Protein AF-A0A2A4W0R5-F1 (afdb_monomer)

Solvent-accessible surface area (backbone atoms only — not comparable to full-atom values): 8026 Å² total; per-residue (Å²): 111,71,68,60,53,51,53,51,52,51,50,53,52,52,51,52,53,51,53,51,52,50,56,50,48,55,52,52,52,50,51,52,50,52,55,52,52,51,58,52,50,55,52,52,50,56,50,51,51,50,52,47,52,52,63,68,29,66,70,49,46,50,51,48,36,65,71,71,42,86,59,73,80,82,50,71,63,77,82,40,85,49,83,83,72,56,80,75,80,64,94,80,73,71,75,69,81,78,69,65,88,60,88,70,83,76,81,86,75,81,72,82,80,78,81,79,78,83,78,88,81,88,79,88,134

Sequence (125 aa):
MVTGLAVITAMASGAAVLQLKLAVQDKTDNVRKIVQDIQVDERAIRLLEAELAYQTSPNRLQEQSNRFLALMAPKASQVLADPSSIPERPAGARVDSSIDLTVALEPEVKKPTKKRLYKRKGAQL

Structure (mmCIF, N/CA/C/O backbone):
data_AF-A0A2A4W0R5-F1
#
_entry.id   AF-A0A2A4W0R5-F1
#
loop_
_atom_site.group_PDB
_atom_site.id
_atom_site.type_symbol
_atom_site.label_atom_id
_atom_site.label_alt_id
_atom_site.label_comp_id
_atom_site.label_asym_id
_atom_site.label_entity_id
_atom_site.label_seq_id
_atom_site.pdbx_PDB_ins_code
_atom_site.Cartn_x
_atom_site.Cartn_y
_atom_site.Cartn_z
_atom_site.occupancy
_atom_site.B_iso_or_equiv
_atom_site.auth_seq_id
_atom_site.au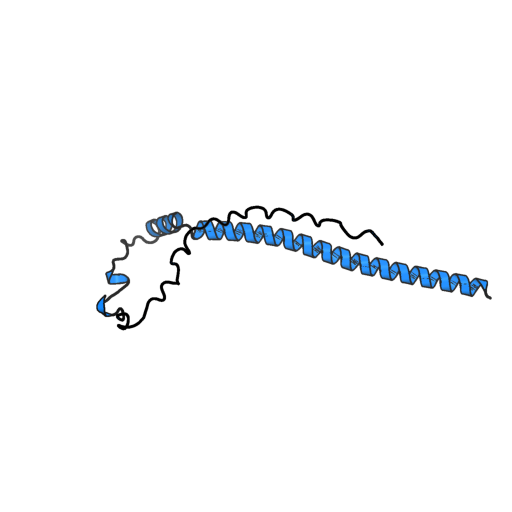th_comp_id
_atom_site.auth_asym_id
_atom_site.auth_atom_id
_atom_site.pdbx_PDB_model_num
ATOM 1 N N . MET A 1 1 ? 35.353 -1.275 -47.368 1.00 65.00 1 MET A N 1
ATOM 2 C CA . MET A 1 1 ? 34.022 -0.691 -47.071 1.00 65.00 1 MET A CA 1
ATOM 3 C C . MET A 1 1 ? 33.087 -1.665 -46.357 1.00 65.00 1 MET A C 1
ATOM 5 O O . MET A 1 1 ? 32.533 -1.285 -45.337 1.00 65.00 1 MET A O 1
ATOM 9 N N . VAL A 1 2 ? 32.952 -2.915 -46.815 1.00 83.44 2 VAL A N 1
ATOM 10 C CA . VAL A 1 2 ? 32.037 -3.917 -46.217 1.00 83.44 2 VAL A CA 1
ATOM 11 C C . VAL A 1 2 ? 32.321 -4.213 -44.733 1.00 83.44 2 VAL A C 1
ATOM 13 O O . VAL A 1 2 ? 31.395 -4.319 -43.936 1.00 83.44 2 VAL A O 1
ATOM 16 N N . THR A 1 3 ? 33.592 -4.272 -44.329 1.00 89.06 3 THR A N 1
ATOM 17 C CA . THR A 1 3 ? 33.989 -4.522 -42.931 1.00 89.06 3 THR A CA 1
ATOM 18 C C . THR A 1 3 ? 33.575 -3.402 -41.974 1.00 89.06 3 THR A C 1
ATOM 20 O O . THR A 1 3 ? 33.142 -3.681 -40.861 1.00 89.06 3 THR A O 1
ATOM 23 N N . GLY A 1 4 ? 33.642 -2.140 -42.410 1.00 88.31 4 GLY A N 1
ATOM 24 C CA . GLY A 1 4 ? 33.193 -0.996 -41.609 1.00 88.31 4 GLY A CA 1
ATOM 25 C C . GLY A 1 4 ? 31.682 -1.010 -41.373 1.00 88.31 4 GLY A C 1
ATOM 26 O O . GLY A 1 4 ? 31.235 -0.792 -40.251 1.00 88.31 4 GLY A O 1
ATOM 27 N N . LEU A 1 5 ? 30.902 -1.356 -42.403 1.00 86.69 5 LEU A N 1
ATOM 28 C CA . LEU A 1 5 ? 29.451 -1.528 -42.281 1.00 86.69 5 LEU A CA 1
ATOM 29 C C . LEU A 1 5 ? 29.089 -2.630 -41.278 1.00 86.69 5 LEU A C 1
ATOM 31 O O . LEU A 1 5 ? 28.234 -2.411 -40.426 1.00 86.69 5 LEU A O 1
ATOM 35 N N . ALA A 1 6 ? 29.783 -3.771 -41.316 1.00 89.00 6 ALA A N 1
ATOM 36 C CA . ALA A 1 6 ? 29.536 -4.872 -40.385 1.00 89.00 6 ALA A CA 1
ATOM 37 C C . ALA A 1 6 ? 29.771 -4.474 -38.914 1.00 89.00 6 ALA A C 1
ATOM 39 O O . ALA A 1 6 ? 28.962 -4.810 -38.048 1.00 89.00 6 ALA A O 1
ATOM 40 N N . VAL A 1 7 ? 30.837 -3.717 -38.629 1.00 91.69 7 VAL A N 1
ATOM 41 C CA . VAL A 1 7 ? 31.134 -3.227 -37.269 1.00 91.69 7 VAL A CA 1
ATOM 42 C C . VAL A 1 7 ? 30.057 -2.254 -36.782 1.00 91.69 7 VAL A C 1
ATOM 44 O O . VAL A 1 7 ? 29.605 -2.362 -35.643 1.00 91.69 7 VAL A O 1
ATOM 47 N N . ILE A 1 8 ? 29.596 -1.346 -37.647 1.00 92.50 8 ILE A N 1
ATOM 48 C CA . ILE A 1 8 ? 28.539 -0.382 -37.309 1.00 92.50 8 ILE A CA 1
ATOM 49 C C . ILE A 1 8 ? 27.224 -1.105 -37.000 1.00 92.50 8 ILE A C 1
ATOM 51 O O . ILE A 1 8 ? 26.582 -0.811 -35.992 1.00 92.50 8 ILE A O 1
ATOM 55 N N . THR A 1 9 ? 26.832 -2.087 -37.818 1.00 90.12 9 THR A N 1
ATOM 56 C CA . THR A 1 9 ? 25.619 -2.880 -37.573 1.00 90.12 9 THR A CA 1
ATOM 57 C C . THR A 1 9 ? 25.716 -3.672 -36.269 1.00 90.12 9 THR A C 1
ATOM 59 O O . THR A 1 9 ? 24.757 -3.700 -35.496 1.00 90.12 9 THR A O 1
ATOM 62 N N . ALA A 1 10 ? 26.880 -4.260 -35.973 1.00 91.56 10 ALA A N 1
ATOM 63 C CA . ALA A 1 10 ? 27.103 -4.963 -34.714 1.00 91.56 10 ALA A CA 1
ATOM 64 C C . ALA A 1 10 ? 26.963 -4.017 -33.507 1.00 91.56 10 ALA A C 1
ATOM 66 O O . ALA A 1 10 ? 26.234 -4.335 -32.565 1.00 91.56 10 ALA A O 1
ATOM 67 N N . MET A 1 11 ? 27.564 -2.823 -33.560 1.00 91.81 11 MET A N 1
ATOM 68 C CA . MET A 1 11 ? 27.429 -1.811 -32.504 1.00 91.81 11 MET A CA 1
ATOM 69 C C . MET A 1 11 ? 25.981 -1.344 -32.317 1.00 91.81 11 MET A C 1
ATOM 71 O O . MET A 1 11 ? 25.511 -1.263 -31.182 1.00 91.81 11 MET A O 1
ATOM 75 N N . ALA A 1 12 ? 25.252 -1.094 -33.407 1.00 91.19 12 ALA A N 1
ATOM 76 C CA . ALA A 1 12 ? 23.848 -0.691 -33.346 1.00 91.19 12 ALA A CA 1
ATOM 77 C C . ALA A 1 12 ? 22.968 -1.776 -32.703 1.00 91.19 12 ALA A C 1
ATOM 79 O O . ALA A 1 12 ? 22.128 -1.475 -31.854 1.00 91.19 12 ALA A O 1
ATOM 80 N N . SER A 1 13 ? 23.199 -3.046 -33.050 1.00 91.06 13 SER A N 1
ATOM 81 C CA . SER A 1 13 ? 22.474 -4.169 -32.448 1.00 91.06 13 SER A CA 1
ATOM 82 C C . SER A 1 13 ? 22.773 -4.316 -30.950 1.00 91.06 13 SER A C 1
ATOM 84 O O . SER A 1 13 ? 21.849 -4.466 -30.150 1.00 91.06 13 SER A O 1
ATOM 86 N N . GLY A 1 14 ? 24.040 -4.173 -30.544 1.00 90.81 14 GLY A N 1
ATOM 87 C CA . GLY A 1 14 ? 24.441 -4.176 -29.137 1.00 90.81 14 GLY A CA 1
ATOM 88 C C . GLY A 1 14 ? 23.792 -3.044 -28.340 1.00 90.81 14 GLY A C 1
ATOM 89 O O . GLY A 1 14 ? 23.260 -3.280 -27.255 1.00 90.81 14 GLY A O 1
ATOM 90 N N . ALA A 1 15 ? 23.760 -1.832 -28.900 1.00 91.56 15 ALA A N 1
ATOM 91 C CA . ALA A 1 15 ? 23.098 -0.688 -28.279 1.00 91.56 15 ALA A CA 1
ATOM 92 C C . ALA A 1 15 ? 21.588 -0.924 -28.090 1.00 91.56 15 ALA A C 1
ATOM 94 O O . ALA A 1 15 ? 21.059 -0.659 -27.010 1.00 91.56 15 ALA A O 1
ATOM 95 N N . ALA A 1 16 ? 20.905 -1.482 -29.094 1.00 90.25 16 ALA A N 1
ATOM 96 C CA . ALA A 1 16 ? 19.476 -1.788 -29.013 1.00 90.25 16 ALA A CA 1
ATOM 97 C C . ALA A 1 16 ? 19.159 -2.823 -27.917 1.00 90.25 16 ALA A C 1
ATOM 99 O O . ALA A 1 16 ? 18.222 -2.645 -27.136 1.00 90.25 16 ALA A O 1
ATOM 100 N N . VAL A 1 17 ? 19.969 -3.881 -27.808 1.00 92.75 17 VAL A N 1
ATOM 101 C CA . VAL A 1 17 ? 19.803 -4.908 -26.766 1.00 92.75 17 VAL A CA 1
ATOM 102 C C . VAL A 1 17 ? 20.031 -4.326 -25.372 1.00 92.75 17 VAL A C 1
ATOM 104 O O . VAL A 1 17 ? 19.286 -4.642 -24.443 1.00 92.75 17 VAL A O 1
ATOM 107 N N . LEU A 1 18 ? 21.027 -3.451 -25.212 1.00 92.25 18 LEU A N 1
ATOM 108 C CA . LEU A 1 18 ? 21.293 -2.790 -23.934 1.00 92.25 18 LEU A CA 1
ATOM 109 C C . LEU A 1 18 ? 20.141 -1.874 -23.510 1.00 92.25 18 LEU A C 1
ATOM 111 O O . LEU A 1 18 ? 19.729 -1.932 -22.354 1.00 92.25 18 LEU A O 1
ATOM 115 N N . GLN A 1 19 ? 19.575 -1.092 -24.432 1.00 92.25 19 GLN A N 1
ATOM 116 C CA . GLN A 1 19 ? 18.407 -0.255 -24.137 1.00 92.25 19 GLN A CA 1
ATOM 117 C C . GLN A 1 19 ? 17.207 -1.092 -23.690 1.00 92.25 19 GLN A C 1
ATOM 119 O O . GLN A 1 19 ? 16.559 -0.761 -22.698 1.00 92.25 19 GLN A O 1
ATOM 124 N N . LEU A 1 20 ? 16.944 -2.210 -24.373 1.00 92.25 20 LEU A N 1
ATOM 125 C CA . LEU A 1 20 ? 15.862 -3.110 -23.987 1.00 92.25 20 LEU A CA 1
ATOM 126 C C . LEU A 1 20 ? 16.104 -3.722 -22.603 1.00 92.25 20 LEU A C 1
ATOM 128 O O . LEU A 1 20 ? 15.185 -3.772 -21.788 1.00 92.25 20 LEU A O 1
ATOM 132 N N . LYS A 1 21 ? 17.337 -4.154 -22.315 1.00 94.25 21 LYS A N 1
ATOM 133 C CA . LYS A 1 21 ? 17.703 -4.701 -21.004 1.00 94.25 21 LYS A CA 1
ATOM 134 C C . LYS A 1 21 ? 17.443 -3.690 -19.889 1.00 94.25 21 LYS A C 1
ATOM 136 O O . LYS A 1 21 ? 16.842 -4.060 -18.885 1.00 94.25 21 LYS A O 1
ATOM 141 N N . LEU A 1 22 ? 17.863 -2.440 -20.077 1.00 93.69 22 LEU A N 1
ATOM 142 C CA . LEU A 1 22 ? 17.644 -1.372 -19.101 1.00 93.69 22 LEU A CA 1
ATOM 143 C C . LEU A 1 22 ? 16.148 -1.108 -18.895 1.00 93.69 22 LEU A C 1
ATOM 145 O O . LEU A 1 22 ? 15.676 -1.131 -17.765 1.00 93.69 22 LEU A O 1
ATOM 149 N N . ALA A 1 23 ? 15.374 -0.994 -19.977 1.00 92.12 23 ALA A N 1
ATOM 150 C CA . ALA A 1 23 ? 13.930 -0.776 -19.887 1.00 92.12 23 ALA A CA 1
ATOM 151 C C . ALA A 1 23 ? 13.189 -1.922 -19.170 1.00 92.12 23 ALA A C 1
ATOM 153 O O . ALA A 1 23 ? 12.233 -1.691 -18.426 1.00 92.12 23 ALA A O 1
ATOM 154 N N . VAL A 1 24 ? 13.613 -3.171 -19.387 1.00 94.56 24 VAL A N 1
ATOM 155 C CA . VAL A 1 24 ? 13.063 -4.335 -18.676 1.00 94.56 24 VAL A CA 1
ATOM 156 C C . VAL A 1 24 ? 13.464 -4.312 -17.203 1.00 94.56 24 VAL A C 1
ATOM 158 O O . VAL A 1 24 ? 12.631 -4.607 -16.343 1.00 94.56 24 VAL A O 1
ATOM 161 N N . GLN A 1 25 ? 14.709 -3.948 -16.900 1.00 92.12 25 GLN A N 1
ATOM 162 C CA . GLN A 1 25 ? 15.205 -3.860 -15.532 1.00 92.12 25 GLN A CA 1
ATOM 163 C C . GLN A 1 25 ? 14.438 -2.803 -14.730 1.00 92.12 25 GLN A C 1
ATOM 165 O O . GLN A 1 25 ? 13.911 -3.134 -13.672 1.00 92.12 25 GLN A O 1
ATOM 170 N N . ASP A 1 26 ? 14.238 -1.605 -15.283 1.00 92.94 26 ASP A N 1
ATOM 171 C CA . ASP A 1 26 ? 13.472 -0.535 -14.633 1.00 92.94 26 ASP A CA 1
ATOM 172 C C . ASP A 1 26 ? 12.034 -0.968 -14.319 1.00 92.94 26 ASP A C 1
ATOM 174 O O . ASP A 1 26 ? 11.517 -0.745 -13.222 1.00 92.94 26 ASP A O 1
ATOM 178 N N . LYS A 1 27 ? 11.373 -1.646 -15.266 1.00 92.88 27 LYS A N 1
ATOM 179 C CA . LYS A 1 27 ? 10.027 -2.192 -15.037 1.00 92.88 27 LYS A CA 1
ATOM 180 C C . LYS A 1 27 ? 10.022 -3.263 -13.952 1.00 92.88 27 LYS A C 1
ATOM 182 O O . LYS A 1 27 ? 9.106 -3.289 -13.135 1.00 92.88 27 LYS A O 1
ATOM 187 N N . THR A 1 28 ? 11.028 -4.128 -13.935 1.00 93.56 28 THR A N 1
ATOM 188 C CA . THR A 1 28 ? 11.150 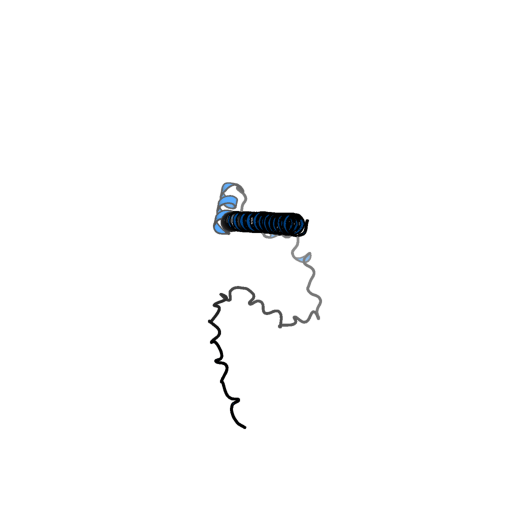-5.194 -12.933 1.00 93.56 28 THR A CA 1
ATOM 189 C C . THR A 1 28 ? 11.373 -4.611 -11.540 1.00 93.56 28 THR A C 1
ATOM 191 O O . THR A 1 28 ? 10.736 -5.048 -10.581 1.00 93.56 28 THR A O 1
ATOM 194 N N . ASP A 1 29 ? 12.208 -3.580 -11.429 1.00 94.50 29 ASP A N 1
ATOM 195 C CA . ASP A 1 29 ? 12.466 -2.884 -10.171 1.00 94.50 29 ASP A CA 1
ATOM 196 C C . ASP A 1 29 ? 11.218 -2.149 -9.669 1.00 94.50 29 ASP A C 1
ATOM 198 O O . ASP A 1 29 ? 10.914 -2.197 -8.478 1.00 94.50 29 ASP A O 1
ATOM 202 N N . ASN A 1 30 ? 10.433 -1.549 -10.567 1.00 94.06 30 ASN A N 1
ATOM 203 C CA . ASN A 1 30 ? 9.151 -0.940 -10.209 1.00 94.06 30 ASN A CA 1
ATOM 204 C C . ASN A 1 30 ? 8.142 -1.972 -9.696 1.00 94.06 30 ASN A C 1
ATOM 206 O O . ASN A 1 30 ? 7.514 -1.750 -8.663 1.00 94.06 30 ASN A O 1
ATOM 210 N N . VAL A 1 31 ? 8.021 -3.123 -10.363 1.00 95.19 31 VAL A N 1
ATOM 211 C CA . VAL A 1 31 ? 7.170 -4.223 -9.878 1.00 95.19 31 VAL A CA 1
ATOM 212 C C . VAL A 1 31 ? 7.628 -4.679 -8.494 1.00 95.19 31 VAL A C 1
ATOM 214 O O . VAL A 1 31 ? 6.803 -4.882 -7.607 1.00 95.19 31 VAL A O 1
ATOM 217 N N . ARG A 1 32 ? 8.941 -4.795 -8.276 1.00 95.25 32 ARG A N 1
ATOM 218 C CA . ARG A 1 32 ? 9.495 -5.194 -6.981 1.00 95.25 32 ARG A CA 1
ATOM 219 C C . ARG A 1 32 ? 9.163 -4.199 -5.872 1.00 95.25 32 ARG A C 1
ATOM 221 O O . ARG A 1 32 ? 8.806 -4.639 -4.784 1.00 95.25 32 ARG A O 1
ATOM 228 N N . LYS A 1 33 ? 9.260 -2.896 -6.150 1.00 96.00 33 LYS A N 1
ATOM 229 C CA . LYS A 1 33 ? 8.875 -1.833 -5.209 1.00 96.00 33 LYS A CA 1
ATOM 230 C C . LYS A 1 33 ? 7.396 -1.929 -4.849 1.00 96.00 33 LYS A C 1
ATOM 232 O O . LYS A 1 33 ? 7.078 -2.045 -3.677 1.00 96.00 33 LYS A O 1
ATOM 237 N N . ILE A 1 34 ? 6.520 -2.035 -5.848 1.00 96.06 34 ILE A N 1
ATOM 238 C CA . ILE A 1 34 ? 5.072 -2.167 -5.623 1.00 96.06 34 ILE A CA 1
ATOM 239 C C . ILE A 1 34 ? 4.753 -3.394 -4.759 1.00 96.06 34 ILE A C 1
ATOM 241 O O . ILE A 1 34 ? 3.949 -3.314 -3.839 1.00 96.06 34 ILE A O 1
ATOM 245 N N . VAL A 1 35 ? 5.398 -4.536 -5.011 1.00 95.69 35 VAL A N 1
ATOM 246 C CA . VAL A 1 35 ? 5.201 -5.743 -4.189 1.00 95.69 35 VAL A CA 1
ATOM 247 C C . VAL A 1 35 ? 5.655 -5.527 -2.743 1.00 95.69 35 VAL A C 1
ATOM 249 O O . VAL A 1 35 ? 5.018 -6.040 -1.825 1.00 95.69 35 VAL A O 1
ATOM 252 N N . GLN A 1 36 ? 6.746 -4.792 -2.525 1.00 96.12 36 GLN A N 1
ATOM 253 C CA . GLN A 1 36 ? 7.189 -4.440 -1.176 1.00 96.12 36 GLN A CA 1
ATOM 254 C C . GLN A 1 36 ? 6.185 -3.516 -0.483 1.00 96.12 36 GLN A C 1
ATOM 256 O O . GLN A 1 36 ? 5.841 -3.781 0.668 1.00 96.12 36 GLN A O 1
ATOM 261 N N . ASP A 1 37 ? 5.673 -2.512 -1.190 1.00 96.19 37 ASP A N 1
ATOM 262 C CA . ASP A 1 37 ? 4.678 -1.574 -0.664 1.00 96.19 37 ASP A CA 1
ATOM 263 C C . ASP A 1 37 ? 3.390 -2.311 -0.262 1.00 96.19 37 ASP A 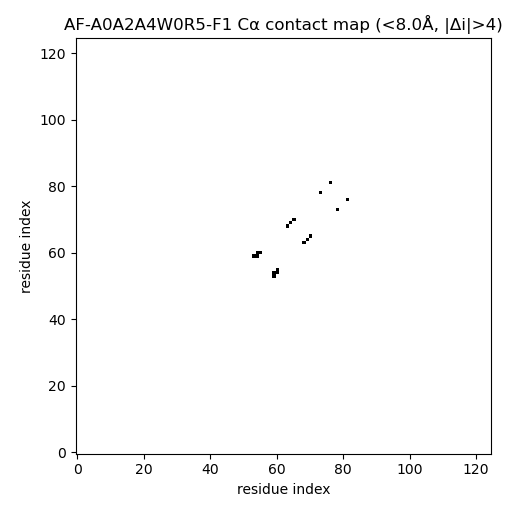C 1
ATOM 265 O O . ASP A 1 37 ? 2.930 -2.174 0.868 1.00 96.19 37 ASP A O 1
ATOM 269 N N . ILE A 1 38 ? 2.895 -3.224 -1.109 1.00 95.69 38 ILE A N 1
ATOM 270 C CA . ILE A 1 38 ? 1.729 -4.071 -0.799 1.00 95.69 38 ILE A CA 1
ATOM 271 C C . ILE A 1 38 ? 1.940 -4.864 0.499 1.00 95.69 38 ILE A C 1
ATOM 273 O O . ILE A 1 38 ? 1.045 -4.946 1.337 1.00 95.69 38 ILE A O 1
ATOM 277 N N . GLN A 1 39 ? 3.126 -5.442 0.707 1.00 96.56 39 GLN A N 1
ATOM 278 C CA . GLN A 1 39 ? 3.404 -6.202 1.931 1.00 96.56 39 GLN A CA 1
ATOM 279 C C . GLN A 1 39 ? 3.433 -5.327 3.186 1.00 96.56 39 GLN A C 1
ATOM 281 O O . GLN A 1 39 ? 3.132 -5.819 4.279 1.00 96.56 39 GLN A O 1
ATOM 286 N N . VAL A 1 40 ? 3.847 -4.066 3.058 1.00 96.81 40 VAL A N 1
ATOM 287 C CA . VAL A 1 40 ? 3.811 -3.094 4.155 1.00 96.81 40 VAL A CA 1
ATOM 288 C C . VAL A 1 40 ? 2.362 -2.721 4.457 1.00 96.81 40 VAL A C 1
ATOM 290 O O . VAL A 1 40 ? 1.946 -2.819 5.614 1.00 96.81 40 VAL A O 1
ATOM 293 N N . ASP A 1 41 ? 1.579 -2.413 3.428 1.00 96.31 41 ASP A N 1
ATOM 294 C CA . ASP A 1 41 ? 0.172 -2.036 3.557 1.00 96.31 41 ASP A CA 1
ATOM 295 C C . ASP A 1 41 ? -0.666 -3.159 4.176 1.00 96.31 41 ASP A C 1
ATOM 297 O O . ASP A 1 41 ? -1.438 -2.922 5.102 1.00 96.31 41 ASP A O 1
ATOM 301 N N . GLU A 1 42 ? -0.455 -4.416 3.776 1.00 96.69 42 GLU A N 1
ATOM 302 C CA . GLU A 1 42 ? -1.135 -5.564 4.389 1.00 96.69 42 GLU A CA 1
ATOM 303 C C . GLU A 1 42 ? -0.855 -5.695 5.893 1.00 96.69 42 GLU A C 1
ATOM 305 O O . GLU A 1 42 ? -1.705 -6.152 6.660 1.00 96.69 42 GLU A O 1
ATOM 310 N N . ARG A 1 43 ? 0.352 -5.336 6.350 1.00 94.81 43 ARG A N 1
ATOM 311 C CA . ARG A 1 43 ? 0.667 -5.338 7.788 1.00 94.81 43 ARG A CA 1
ATOM 312 C C . ARG A 1 43 ? -0.053 -4.203 8.499 1.00 94.81 43 ARG A C 1
ATOM 314 O O . ARG A 1 43 ? -0.569 -4.437 9.588 1.00 94.81 43 ARG A O 1
ATOM 321 N N . ALA A 1 44 ? -0.102 -3.022 7.885 1.00 95.12 44 ALA A N 1
ATOM 322 C CA . ALA A 1 44 ? -0.823 -1.879 8.428 1.00 95.12 44 ALA A CA 1
ATOM 323 C C . ALA A 1 44 ? -2.325 -2.175 8.542 1.00 95.12 44 ALA A C 1
ATOM 325 O O . ALA A 1 44 ? -2.902 -1.950 9.601 1.00 95.12 44 ALA A O 1
ATOM 326 N N . ILE A 1 45 ? -2.931 -2.768 7.509 1.00 95.44 45 ILE A N 1
ATOM 327 C CA . ILE A 1 45 ? -4.342 -3.175 7.515 1.00 95.44 45 ILE A CA 1
ATOM 328 C C . ILE A 1 45 ? -4.611 -4.164 8.647 1.00 95.44 45 ILE A C 1
ATOM 330 O O . ILE A 1 45 ? -5.500 -3.920 9.452 1.00 95.44 45 ILE A O 1
ATOM 334 N N . ARG A 1 46 ? -3.810 -5.231 8.784 1.00 95.81 46 ARG A N 1
ATOM 335 C CA . ARG A 1 46 ? -3.995 -6.209 9.873 1.00 95.81 46 ARG A CA 1
ATOM 336 C C . ARG A 1 46 ? -3.911 -5.576 11.261 1.00 95.81 46 ARG A C 1
ATOM 338 O O . ARG A 1 46 ? -4.646 -5.974 12.161 1.00 95.81 46 ARG A O 1
ATOM 345 N N . LEU A 1 47 ? -3.005 -4.617 11.448 1.00 96.88 47 LEU A N 1
ATOM 346 C CA . LEU A 1 47 ? -2.890 -3.893 12.710 1.00 96.88 47 LEU A CA 1
ATOM 347 C C . LEU A 1 47 ? -4.128 -3.025 12.959 1.00 96.88 47 LEU A C 1
ATOM 349 O O . LEU A 1 47 ? -4.718 -3.111 14.030 1.00 96.88 47 LEU A O 1
ATOM 353 N N . LEU A 1 48 ? -4.553 -2.248 11.962 1.00 96.56 48 LEU A N 1
ATOM 354 C CA . LEU A 1 48 ? -5.740 -1.397 12.051 1.00 96.56 48 LEU A CA 1
ATOM 355 C C . LEU A 1 48 ? -7.013 -2.212 12.291 1.00 96.56 48 LEU A C 1
ATOM 357 O O . LEU A 1 48 ? -7.846 -1.820 13.101 1.00 96.56 48 LEU A O 1
ATOM 361 N N . GLU A 1 49 ? -7.158 -3.363 11.639 1.00 95.31 49 GLU A N 1
ATOM 362 C CA . GLU A 1 49 ? -8.254 -4.301 11.882 1.00 95.31 49 GLU A CA 1
ATOM 363 C C . GLU A 1 49 ? -8.233 -4.818 13.321 1.00 95.31 49 GLU A C 1
ATOM 365 O O . GLU A 1 49 ? -9.279 -4.873 13.965 1.00 95.31 49 GLU A O 1
ATOM 370 N N . ALA A 1 50 ? -7.056 -5.154 13.855 1.00 95.25 50 ALA A N 1
ATOM 371 C CA . ALA A 1 50 ? -6.916 -5.581 15.244 1.00 95.25 50 ALA A CA 1
ATOM 372 C C . ALA A 1 50 ? -7.256 -4.450 16.230 1.00 95.25 50 ALA A C 1
ATOM 374 O O . ALA A 1 50 ? -7.940 -4.685 17.227 1.00 95.25 50 ALA A O 1
ATOM 375 N N . GLU A 1 51 ? -6.829 -3.220 15.948 1.00 93.50 51 GLU A N 1
ATOM 376 C CA . GLU A 1 51 ? -7.160 -2.044 16.754 1.00 93.50 51 GLU A CA 1
ATOM 377 C C . GLU A 1 51 ? -8.656 -1.727 16.706 1.00 93.50 51 GLU A C 1
ATOM 379 O O . GLU A 1 51 ? -9.265 -1.457 17.744 1.00 93.50 51 GLU A O 1
ATOM 384 N N . LEU A 1 52 ? -9.270 -1.814 15.525 1.00 91.69 52 LEU A N 1
ATOM 385 C CA . LEU A 1 52 ? -10.705 -1.631 15.351 1.00 91.69 52 LEU A CA 1
ATOM 386 C C . LEU A 1 52 ? -11.478 -2.721 16.095 1.00 91.69 52 LEU A C 1
ATOM 388 O O . LEU A 1 52 ? -12.407 -2.413 16.840 1.00 91.69 52 LEU A O 1
ATOM 392 N N . ALA A 1 53 ? -11.083 -3.985 15.947 1.00 92.81 53 ALA A N 1
ATOM 393 C CA . ALA A 1 53 ? -11.694 -5.106 16.653 1.00 92.81 53 ALA A CA 1
ATOM 394 C C . ALA A 1 53 ? -11.581 -4.937 18.176 1.00 92.81 53 ALA A C 1
ATOM 396 O O . ALA A 1 53 ? -12.533 -5.203 18.909 1.00 92.81 53 ALA A O 1
ATOM 397 N N . TYR A 1 54 ? -10.445 -4.437 18.664 1.00 90.06 54 TYR A N 1
ATOM 398 C CA . TYR A 1 54 ? -10.259 -4.144 20.079 1.00 90.06 54 TYR A CA 1
ATOM 399 C C . TYR A 1 54 ? -11.175 -3.009 20.562 1.00 90.06 54 TYR A C 1
ATOM 401 O O . TYR A 1 54 ? -11.873 -3.170 21.568 1.00 90.06 54 TYR A O 1
ATOM 409 N N . GLN A 1 55 ? -11.223 -1.886 19.838 1.00 87.56 55 GLN A N 1
ATOM 410 C CA . GLN A 1 55 ? -12.058 -0.730 20.192 1.00 87.56 55 GLN A CA 1
ATOM 411 C C . GLN A 1 55 ? -13.559 -1.027 20.114 1.00 87.56 55 GLN A C 1
ATOM 413 O O . GLN A 1 55 ? -14.328 -0.517 20.923 1.00 87.56 55 GLN A O 1
ATOM 418 N N . THR A 1 56 ? -13.974 -1.867 19.169 1.00 89.06 56 THR A N 1
ATOM 419 C CA . THR A 1 56 ? -15.380 -2.255 18.976 1.00 89.06 56 THR A CA 1
ATOM 420 C C . THR A 1 56 ? -15.799 -3.455 19.822 1.00 89.06 56 THR A C 1
ATOM 422 O O . THR A 1 56 ? -16.966 -3.848 19.794 1.00 89.06 56 THR A O 1
ATOM 425 N N . SER A 1 57 ? -14.885 -4.040 20.604 1.00 89.56 57 SER A N 1
ATOM 426 C CA . SER A 1 57 ? -15.225 -5.171 21.461 1.00 89.56 57 SER A CA 1
ATOM 427 C C . SER A 1 57 ? -16.273 -4.765 22.515 1.00 89.56 57 SER A C 1
ATOM 429 O O . SER A 1 57 ? -16.129 -3.728 23.171 1.00 89.56 57 SER A O 1
ATOM 431 N N . PRO A 1 58 ? -17.331 -5.575 22.727 1.00 85.38 58 PRO A N 1
ATOM 432 C CA . PRO A 1 58 ? -18.443 -5.207 23.605 1.00 85.38 58 PRO A CA 1
ATOM 433 C C . PRO A 1 58 ? -17.985 -4.986 25.049 1.00 85.38 58 PRO A C 1
ATOM 435 O O . PRO A 1 58 ? -18.447 -4.059 25.707 1.00 85.38 58 PRO A O 1
ATOM 438 N N . ASN A 1 59 ? -17.011 -5.775 25.513 1.00 85.94 59 ASN A N 1
ATOM 439 C CA . ASN A 1 59 ? -16.405 -5.611 26.833 1.00 85.94 59 ASN A CA 1
ATOM 440 C C . ASN A 1 59 ? -15.737 -4.237 26.983 1.00 85.94 59 ASN A C 1
ATOM 442 O O . ASN A 1 59 ? -15.909 -3.581 28.010 1.00 85.94 59 ASN A O 1
ATOM 446 N N . ARG A 1 60 ? -15.001 -3.775 25.961 1.00 85.94 60 ARG A N 1
ATOM 447 C CA . ARG A 1 60 ? -14.308 -2.485 26.013 1.00 85.94 60 ARG A CA 1
ATOM 448 C C . ARG A 1 60 ? -15.278 -1.314 25.917 1.00 85.94 60 ARG A C 1
ATOM 450 O O . ARG A 1 60 ? -15.119 -0.348 26.660 1.00 85.94 60 ARG A O 1
ATOM 457 N N . LEU A 1 61 ? -16.303 -1.427 25.072 1.00 85.44 61 LEU A N 1
ATOM 458 C CA . LEU A 1 61 ? -17.391 -0.450 24.992 1.00 85.44 61 LEU A CA 1
ATOM 459 C C . LEU A 1 61 ? -18.163 -0.355 26.314 1.00 85.44 61 LEU A C 1
ATOM 461 O O . LEU A 1 61 ? -18.464 0.746 26.765 1.00 85.44 61 LEU A O 1
ATOM 465 N N . GLN A 1 62 ? -18.431 -1.483 26.976 1.00 84.00 62 GLN A N 1
ATOM 466 C CA . GLN A 1 62 ? -19.087 -1.508 28.284 1.00 84.00 62 GLN A CA 1
ATOM 467 C C . GLN A 1 62 ? -18.211 -0.877 29.372 1.00 84.00 62 GLN A C 1
ATOM 469 O O . GLN A 1 62 ? -18.705 -0.096 30.181 1.00 84.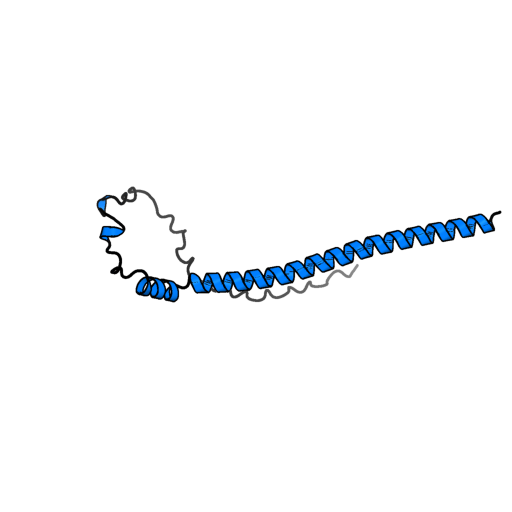00 62 GLN A O 1
ATOM 474 N N . GLU A 1 63 ? -16.907 -1.159 29.381 1.00 85.62 63 GLU A N 1
ATOM 475 C CA . GLU A 1 63 ? -15.963 -0.539 30.314 1.00 85.62 63 GLU A CA 1
ATOM 476 C C . GLU A 1 63 ? -15.866 0.980 30.099 1.00 85.62 63 GLU A C 1
ATOM 478 O O . GLU A 1 63 ? -15.926 1.745 31.060 1.00 85.62 63 GLU A O 1
ATOM 483 N N . GLN A 1 64 ? -15.763 1.435 28.846 1.00 83.12 64 GLN A N 1
ATOM 484 C CA . GLN A 1 64 ? -15.751 2.860 28.506 1.00 83.12 64 GLN A CA 1
ATOM 485 C C . GLN A 1 64 ? -17.078 3.541 28.834 1.00 83.12 64 GLN A C 1
ATOM 487 O O . GLN A 1 64 ? -17.063 4.656 29.354 1.00 83.12 64 GLN A O 1
ATOM 492 N N . SER A 1 65 ? -18.205 2.865 28.590 1.00 79.88 65 SER A N 1
ATOM 493 C CA . SER A 1 65 ? -19.519 3.325 29.024 1.00 79.88 65 SER A CA 1
ATOM 494 C C . SER A 1 65 ? -19.516 3.507 30.534 1.00 79.88 65 SER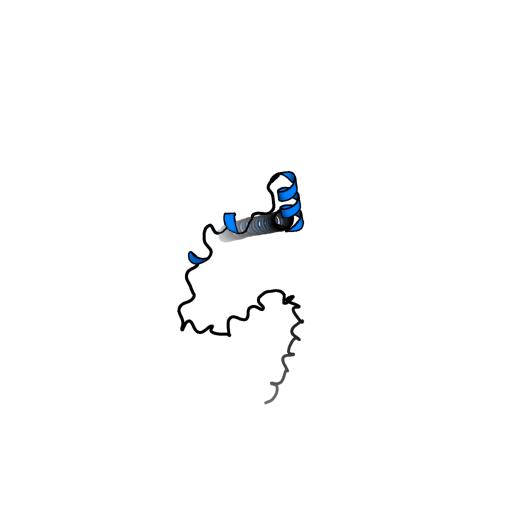 A C 1
ATOM 496 O O . SER A 1 65 ? -19.675 4.618 31.001 1.00 79.88 65 SER A O 1
ATOM 498 N N . ASN A 1 66 ? -19.193 2.480 31.313 1.00 81.94 66 ASN A N 1
ATOM 499 C CA . ASN A 1 66 ? -19.184 2.587 32.773 1.00 81.94 66 ASN A CA 1
ATOM 500 C C . ASN A 1 66 ? -18.217 3.664 33.302 1.00 81.94 66 ASN A C 1
ATOM 502 O O . ASN A 1 66 ? -18.468 4.254 34.351 1.00 81.94 66 ASN A O 1
ATOM 506 N N . ARG A 1 67 ? -17.099 3.907 32.605 1.00 80.38 67 ARG A N 1
ATOM 507 C CA . ARG A 1 67 ? -16.051 4.840 33.040 1.00 80.38 67 ARG A CA 1
ATOM 508 C C . ARG A 1 67 ? -16.329 6.298 32.682 1.00 80.38 67 ARG A C 1
ATOM 510 O O . ARG A 1 67 ? -15.993 7.176 33.471 1.00 80.38 67 ARG A O 1
ATOM 517 N N . PHE A 1 68 ? -16.874 6.562 31.497 1.00 76.94 68 PHE A N 1
ATOM 518 C CA . PHE A 1 68 ? -17.052 7.921 30.968 1.00 76.94 68 PHE A CA 1
ATOM 519 C C . PHE A 1 68 ? -18.521 8.318 30.833 1.00 76.94 68 PHE A C 1
ATOM 521 O O . PHE A 1 68 ? -18.861 9.483 31.025 1.00 76.94 68 PHE A O 1
ATOM 528 N N . LEU A 1 69 ? -19.405 7.357 30.562 1.00 69.25 69 LEU A N 1
ATOM 529 C CA . LEU A 1 69 ? -20.841 7.525 30.726 1.00 69.25 69 LEU A CA 1
ATOM 530 C C . LEU A 1 69 ? -21.174 7.129 32.169 1.00 69.25 69 LEU A C 1
ATOM 532 O O . LEU A 1 69 ? -21.604 6.014 32.447 1.00 69.25 69 LEU A O 1
ATOM 536 N N . ALA A 1 70 ? -21.044 8.068 33.106 1.00 60.56 70 ALA A N 1
ATOM 537 C CA . ALA A 1 70 ? -21.637 7.962 34.447 1.00 60.56 70 ALA A CA 1
ATOM 538 C C . ALA A 1 70 ? -23.190 7.937 34.408 1.00 60.56 70 ALA A C 1
ATOM 540 O O . ALA A 1 70 ? -23.867 8.466 35.286 1.00 60.56 70 ALA A O 1
ATOM 541 N N . LEU A 1 71 ? -23.771 7.384 33.344 1.00 58.00 71 LEU A N 1
ATOM 542 C CA . LEU A 1 71 ? -25.182 7.359 33.039 1.00 58.00 71 LEU A CA 1
ATOM 543 C C . LEU A 1 71 ? -25.707 5.961 33.343 1.00 58.00 71 LEU A C 1
ATOM 545 O O . LEU A 1 71 ? -25.215 4.960 32.827 1.00 58.00 71 LEU A O 1
ATOM 549 N N . MET A 1 72 ? -26.724 5.922 34.204 1.00 60.25 72 MET A N 1
ATOM 550 C CA . MET A 1 72 ? -27.617 4.779 34.384 1.00 60.25 72 MET A CA 1
ATOM 551 C C . MET A 1 72 ? -27.898 4.084 33.050 1.00 60.25 72 MET A C 1
ATOM 553 O O . MET A 1 72 ? -28.066 4.759 32.033 1.00 60.25 72 MET A O 1
ATOM 557 N N . ALA A 1 73 ? -28.026 2.752 33.090 1.00 62.94 73 ALA A N 1
ATOM 558 C CA . ALA A 1 73 ? -28.474 1.963 31.948 1.00 62.94 73 ALA A CA 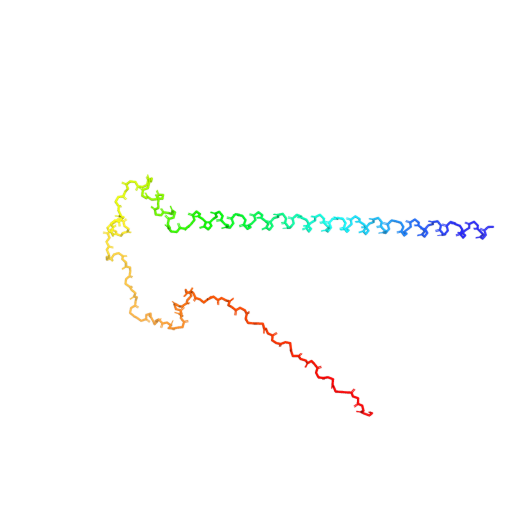1
ATOM 559 C C . ALA A 1 73 ? -29.647 2.677 31.244 1.00 62.94 73 ALA A C 1
ATOM 561 O O . ALA A 1 73 ? -30.615 3.039 31.932 1.00 62.94 73 ALA A O 1
ATOM 562 N N . PRO A 1 74 ? -29.555 2.937 29.924 1.00 63.22 74 PRO A N 1
ATOM 563 C CA . PRO A 1 74 ? -30.555 3.722 29.224 1.00 63.22 74 PRO A CA 1
ATOM 564 C C . PRO A 1 74 ? -31.916 3.055 29.390 1.00 63.22 74 PRO A C 1
ATOM 566 O O . PRO A 1 74 ? -32.108 1.884 29.058 1.00 63.22 74 PRO A O 1
ATOM 569 N N . LYS A 1 75 ? -32.860 3.788 29.983 1.00 67.19 75 LYS A N 1
ATOM 570 C CA . LYS A 1 75 ? -34.218 3.281 30.200 1.00 67.19 75 LYS A CA 1
ATOM 571 C C . LYS A 1 75 ? -34.912 3.178 28.847 1.00 67.19 75 LYS A C 1
ATOM 573 O O . LYS A 1 75 ? -34.698 4.029 27.988 1.00 67.19 75 LYS A O 1
ATOM 578 N N . ALA A 1 76 ? -35.797 2.195 28.678 1.00 67.19 76 ALA A N 1
ATOM 579 C CA . ALA A 1 76 ? -36.578 2.025 27.445 1.00 67.19 76 ALA A CA 1
ATOM 580 C C . ALA A 1 76 ? -37.275 3.330 26.999 1.00 67.19 76 ALA A C 1
ATOM 582 O O . ALA A 1 76 ? -37.337 3.624 25.811 1.00 67.19 76 ALA A O 1
ATOM 583 N N . SER A 1 77 ? -37.674 4.167 27.962 1.00 67.56 77 SER A N 1
ATOM 584 C CA . SER A 1 77 ? -38.266 5.491 27.746 1.00 67.56 77 SER A CA 1
ATOM 585 C C . SER A 1 77 ? -37.346 6.535 27.089 1.00 67.56 77 SER A C 1
ATOM 587 O O . SER A 1 77 ? -37.833 7.556 26.623 1.00 67.56 77 SER A O 1
ATOM 589 N N . GLN A 1 78 ? -36.021 6.347 27.102 1.00 70.12 78 GLN A N 1
ATOM 590 C CA . GLN A 1 78 ? -35.052 7.259 26.473 1.00 70.12 78 GLN A CA 1
ATOM 591 C C . GLN A 1 78 ? -34.789 6.909 25.007 1.00 70.12 78 GLN A C 1
ATOM 593 O O . GLN A 1 78 ? -34.468 7.790 24.216 1.00 70.12 78 GLN A O 1
ATOM 598 N N . VAL A 1 79 ? -34.907 5.627 24.657 1.00 71.62 79 VAL A N 1
ATOM 599 C CA . VAL A 1 79 ? -34.749 5.138 23.280 1.00 71.62 79 VAL A CA 1
ATOM 600 C C . VAL A 1 79 ? -36.054 5.309 22.507 1.00 71.62 79 VAL A C 1
ATOM 602 O O . VAL A 1 79 ? -36.037 5.588 21.312 1.00 71.62 79 VAL A O 1
ATOM 605 N N . LEU A 1 80 ? -37.186 5.170 23.199 1.00 69.00 80 LEU A N 1
ATOM 606 C CA . LEU A 1 80 ? -38.508 5.258 22.611 1.00 69.00 80 LEU A CA 1
ATOM 607 C C . LEU A 1 80 ? -39.446 5.998 23.568 1.00 69.00 80 LEU A C 1
ATOM 609 O O . LEU A 1 80 ? -39.774 5.496 24.643 1.00 69.00 80 LEU A O 1
ATOM 613 N N . ALA A 1 81 ? -39.853 7.207 23.182 1.00 70.94 81 ALA A N 1
ATOM 614 C CA . ALA A 1 81 ? -40.726 8.045 24.004 1.00 70.94 81 ALA A CA 1
ATOM 615 C C . ALA A 1 81 ? -42.140 7.450 24.151 1.00 70.94 81 ALA A C 1
ATOM 617 O O . ALA A 1 81 ? -42.761 7.603 25.199 1.00 70.94 81 ALA A O 1
ATOM 618 N N . ASP A 1 82 ? -42.623 6.745 23.121 1.00 76.00 82 ASP A N 1
ATOM 619 C CA . ASP A 1 82 ? -43.922 6.071 23.105 1.00 76.00 82 ASP A CA 1
ATOM 620 C C . ASP A 1 82 ? -43.817 4.742 22.328 1.00 76.00 82 ASP A C 1
ATOM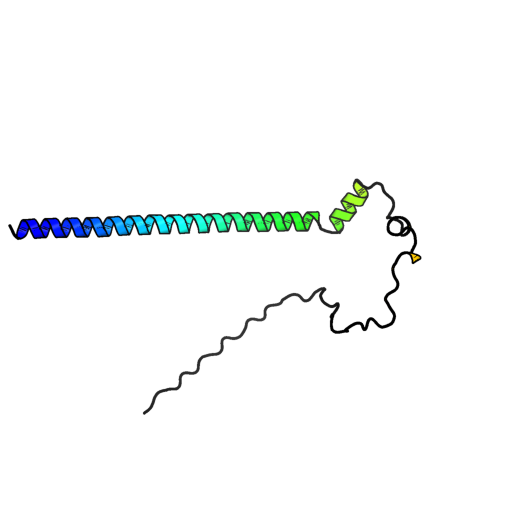 622 O O . ASP A 1 82 ? -43.488 4.767 21.136 1.00 76.00 82 ASP A O 1
ATOM 626 N N . PRO A 1 83 ? -44.089 3.579 22.949 1.00 71.69 83 PRO A N 1
ATOM 627 C CA . PRO A 1 83 ? -44.116 2.290 22.255 1.00 71.69 83 PRO A CA 1
ATOM 628 C C . PRO A 1 83 ? -45.151 2.216 21.125 1.00 71.69 83 PRO A C 1
ATOM 630 O O . PRO A 1 83 ? -44.973 1.431 20.197 1.00 71.69 83 PRO A O 1
ATOM 633 N N . SER A 1 84 ? -46.175 3.068 21.154 1.00 72.38 84 SER A N 1
ATOM 634 C CA . SER A 1 84 ? -47.214 3.183 20.121 1.00 72.38 84 SER A CA 1
ATOM 635 C C . SER A 1 84 ? -46.730 3.923 18.869 1.00 72.38 84 SER A C 1
ATOM 637 O O . SER A 1 84 ? -47.406 3.913 17.844 1.00 72.38 84 SER A O 1
ATOM 639 N N . SER A 1 85 ? -45.559 4.571 18.934 1.00 75.44 85 SER A N 1
ATOM 640 C CA . SER A 1 85 ? -44.929 5.211 17.771 1.00 75.44 85 SER A CA 1
ATOM 641 C C . SER A 1 85 ? -44.255 4.211 16.829 1.00 75.44 85 SER A C 1
ATOM 643 O O . SER A 1 85 ? -43.894 4.577 15.709 1.00 75.44 85 SER A O 1
ATOM 645 N N . ILE A 1 86 ? -44.088 2.953 17.259 1.00 77.56 86 ILE A N 1
ATOM 646 C CA . ILE A 1 86 ? -43.596 1.889 16.388 1.00 77.56 86 ILE A CA 1
ATOM 647 C C . ILE A 1 86 ? -44.717 1.553 15.399 1.00 77.56 86 ILE A C 1
ATOM 649 O O . ILE A 1 86 ? -45.775 1.094 15.830 1.00 77.56 86 ILE A O 1
ATOM 653 N N . PRO A 1 87 ? -44.506 1.737 14.083 1.00 78.44 87 PRO A N 1
ATOM 654 C CA . PRO A 1 87 ? -45.506 1.363 13.099 1.00 78.44 87 PRO A CA 1
ATOM 655 C C . PRO A 1 87 ? -45.767 -0.141 13.187 1.00 78.44 87 PRO A C 1
ATOM 657 O O . PRO A 1 87 ? -44.836 -0.945 13.079 1.00 78.44 87 PRO A O 1
ATOM 660 N N . GLU A 1 88 ? -47.028 -0.530 13.373 1.00 75.56 88 GLU A N 1
ATOM 661 C CA . GLU A 1 88 ? -47.400 -1.939 13.343 1.00 75.56 88 GLU A CA 1
ATOM 662 C C . GLU A 1 88 ? -47.098 -2.532 11.966 1.00 75.56 88 GLU A C 1
ATOM 664 O O . GLU A 1 88 ? -47.323 -1.917 10.918 1.00 75.56 88 GLU A O 1
ATOM 669 N N . ARG A 1 89 ? -46.575 -3.762 11.961 1.00 72.19 89 ARG A N 1
ATOM 670 C CA . ARG A 1 89 ? -46.357 -4.503 10.721 1.00 72.19 89 ARG A CA 1
ATOM 671 C C . ARG A 1 89 ? -47.719 -4.673 10.023 1.00 72.19 89 ARG A C 1
ATOM 673 O O . ARG A 1 89 ? -48.617 -5.256 10.631 1.00 72.19 89 ARG A O 1
ATOM 680 N N . PRO A 1 90 ? -47.881 -4.245 8.757 1.00 76.62 90 PRO A N 1
ATOM 681 C CA . PRO A 1 90 ? -49.147 -4.384 8.048 1.00 76.62 90 PRO A CA 1
ATOM 682 C C . PRO A 1 90 ? -49.557 -5.860 7.975 1.00 76.62 90 PRO A C 1
ATOM 684 O O . PRO A 1 90 ? -48.765 -6.724 7.579 1.00 76.62 90 PRO A O 1
ATOM 687 N N . ALA A 1 91 ? -50.798 -6.148 8.373 1.00 61.88 91 ALA A N 1
ATOM 688 C CA . ALA A 1 91 ? -51.373 -7.487 8.337 1.00 61.88 91 ALA A CA 1
ATOM 689 C C . ALA A 1 91 ? -51.393 -7.995 6.885 1.00 61.88 91 ALA A C 1
ATOM 691 O O . ALA A 1 91 ? -52.173 -7.528 6.060 1.00 61.88 91 ALA A O 1
ATOM 692 N N . GLY A 1 92 ? -50.486 -8.919 6.559 1.00 62.34 92 GLY A N 1
ATOM 693 C CA . GLY A 1 92 ? -50.309 -9.440 5.199 1.00 62.34 92 GLY A CA 1
ATOM 694 C C . GLY A 1 92 ? -48.879 -9.376 4.665 1.00 62.34 92 GLY A C 1
ATOM 695 O O . GLY A 1 92 ? -48.609 -9.973 3.624 1.00 62.34 92 GLY A O 1
ATOM 696 N N . ALA A 1 93 ? -47.945 -8.740 5.381 1.00 60.03 93 ALA A N 1
ATOM 697 C CA . ALA A 1 93 ? -46.520 -8.923 5.127 1.00 60.03 93 ALA A CA 1
ATOM 698 C C . ALA A 1 93 ? -46.134 -10.370 5.476 1.00 60.03 93 ALA A C 1
ATOM 700 O O . ALA A 1 93 ? -45.768 -10.680 6.612 1.00 60.03 93 ALA A O 1
ATOM 701 N N . ARG A 1 94 ? -46.288 -11.278 4.504 1.00 58.88 94 ARG A N 1
ATOM 702 C CA . ARG A 1 94 ? -45.736 -12.630 4.569 1.00 58.88 94 ARG A CA 1
ATOM 703 C C . ARG A 1 94 ? -44.251 -12.486 4.879 1.00 58.88 94 ARG A C 1
ATOM 705 O O . ARG A 1 94 ? -43.524 -11.811 4.157 1.00 58.88 94 ARG A O 1
ATOM 712 N N . VAL A 1 95 ? -43.822 -13.088 5.981 1.00 60.66 95 VAL A N 1
ATOM 713 C CA . VAL A 1 95 ? -42.407 -13.373 6.171 1.00 60.66 95 VAL A CA 1
ATOM 714 C C . VAL A 1 95 ? -42.103 -14.433 5.127 1.00 60.66 95 VAL A C 1
ATOM 716 O O . VAL A 1 95 ? -42.547 -15.570 5.280 1.00 60.66 95 VAL A O 1
ATOM 719 N N . ASP A 1 96 ? -41.414 -14.065 4.049 1.00 56.81 96 ASP A N 1
ATOM 720 C CA . ASP A 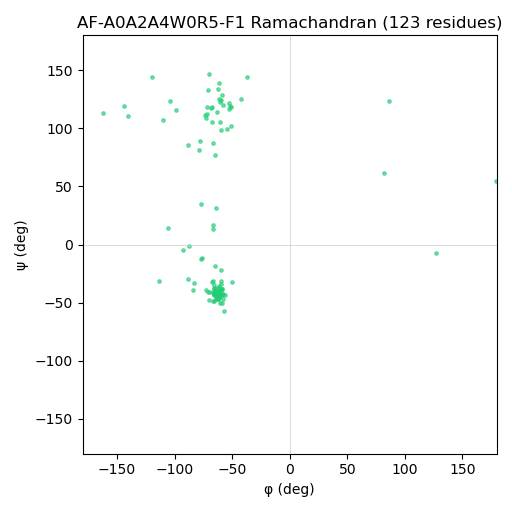1 96 ? -40.692 -15.063 3.272 1.00 56.81 96 ASP A CA 1
ATOM 721 C C . ASP A 1 96 ? -39.686 -15.679 4.244 1.00 56.81 96 ASP A C 1
ATOM 723 O O . ASP A 1 96 ? -38.643 -15.110 4.567 1.00 56.81 96 ASP A O 1
ATOM 727 N N . SER A 1 97 ? -40.052 -16.836 4.790 1.00 57.03 97 SER A N 1
ATOM 728 C CA . SER A 1 97 ? -39.284 -17.611 5.764 1.00 57.03 97 SER A CA 1
ATOM 729 C C . SER A 1 97 ? -37.987 -18.183 5.177 1.00 57.03 97 SER A C 1
ATOM 731 O O . SER A 1 97 ? -37.415 -19.107 5.739 1.00 57.03 97 SER A O 1
ATOM 733 N N . SER A 1 98 ? -37.531 -17.658 4.038 1.00 52.84 98 SER A N 1
ATOM 734 C CA . SER A 1 98 ? -36.233 -17.933 3.431 1.00 52.84 98 SER A CA 1
ATOM 735 C C . SER A 1 98 ? -35.154 -16.938 3.850 1.00 52.84 98 SER A C 1
ATOM 737 O O . SER A 1 98 ? -34.000 -17.123 3.471 1.00 52.84 98 SER A O 1
ATOM 739 N N . ILE A 1 99 ? -35.480 -15.888 4.616 1.00 55.56 99 ILE A N 1
ATOM 740 C CA . ILE A 1 99 ? -34.441 -15.143 5.335 1.00 55.56 99 ILE A CA 1
ATOM 741 C C . ILE A 1 99 ? -34.095 -15.961 6.576 1.00 55.56 99 ILE A C 1
ATOM 743 O O . ILE A 1 99 ? -34.615 -15.737 7.670 1.00 55.56 99 ILE A O 1
ATOM 747 N N . ASP A 1 100 ? -33.248 -16.959 6.342 1.00 46.69 100 ASP A N 1
ATOM 748 C CA . ASP A 1 100 ? -32.531 -17.724 7.349 1.00 46.69 100 ASP A CA 1
ATOM 749 C C . ASP A 1 100 ? -31.836 -16.725 8.287 1.00 46.69 100 ASP A C 1
ATOM 751 O O . ASP A 1 100 ? -30.809 -16.125 7.964 1.00 46.69 100 ASP A O 1
ATOM 755 N N . LEU A 1 101 ? -32.415 -16.502 9.467 1.00 50.53 101 LEU A N 1
ATOM 756 C CA . LEU A 1 101 ? -31.821 -15.692 10.535 1.00 50.53 101 LEU A CA 1
ATOM 757 C C . LEU A 1 101 ? -30.721 -16.480 11.278 1.00 50.53 101 LEU A C 1
ATOM 759 O O . LEU A 1 101 ? -30.527 -16.347 12.482 1.00 50.53 101 LEU A O 1
ATOM 763 N N . THR A 1 102 ? -30.001 -17.311 10.529 1.00 48.03 102 THR A N 1
ATOM 764 C CA . THR A 1 102 ? -28.827 -18.116 10.886 1.00 48.03 102 THR A CA 1
ATOM 765 C C . THR A 1 102 ? -27.543 -17.520 10.308 1.00 48.03 102 THR A C 1
ATOM 767 O O . THR A 1 102 ? -26.486 -18.135 10.385 1.00 48.03 102 THR A O 1
ATOM 770 N N . VAL A 1 103 ? -27.570 -16.263 9.843 1.00 54.38 103 VAL A N 1
ATOM 771 C CA . VAL A 1 103 ? -26.360 -15.474 9.508 1.00 54.38 103 VAL A CA 1
ATOM 772 C C . VAL A 1 103 ? -25.507 -15.139 10.757 1.00 54.38 103 VAL A C 1
ATOM 774 O O . VAL A 1 103 ? -24.569 -14.350 10.705 1.00 54.38 103 VAL A O 1
ATOM 777 N N . ALA A 1 104 ? -25.768 -15.780 11.899 1.00 55.59 104 ALA A N 1
ATOM 778 C CA . ALA A 1 104 ? -24.878 -15.797 13.047 1.00 55.59 104 ALA A CA 1
ATOM 779 C C . ALA A 1 104 ? -24.275 -17.204 13.229 1.00 55.59 104 ALA A C 1
ATOM 781 O O . ALA A 1 104 ? -24.937 -18.107 13.731 1.00 55.59 104 ALA A O 1
ATOM 782 N N . LEU A 1 105 ? -22.977 -17.310 12.898 1.00 56.72 105 LEU A N 1
ATOM 783 C CA . LEU A 1 105 ? -22.012 -18.341 13.323 1.00 56.72 105 LEU A CA 1
ATOM 784 C C . LEU A 1 105 ? -22.003 -19.685 12.561 1.00 56.72 105 LEU A C 1
ATOM 786 O O . LEU A 1 105 ? -22.101 -20.743 13.178 1.00 56.72 105 LEU A O 1
ATOM 790 N N . GLU A 1 106 ? -21.713 -19.684 11.257 1.00 48.09 106 GLU A N 1
ATOM 791 C CA . GLU A 1 106 ? -20.996 -20.824 10.657 1.00 48.09 106 GLU A CA 1
ATOM 792 C C . GLU A 1 106 ? -19.501 -20.477 10.526 1.00 48.09 106 GLU A C 1
ATOM 794 O O . GLU A 1 106 ? -19.149 -19.546 9.797 1.00 48.09 106 GLU A O 1
ATOM 799 N N . PRO A 1 107 ? -18.583 -21.180 11.223 1.00 48.81 107 PRO A N 1
ATOM 800 C CA . PRO A 1 107 ? -17.168 -21.077 10.913 1.00 48.81 107 PRO A CA 1
ATOM 801 C C . PRO A 1 107 ? -16.950 -21.711 9.539 1.00 48.81 107 PRO A C 1
ATOM 803 O O . PRO A 1 107 ? -17.186 -22.905 9.349 1.00 48.81 107 PRO A O 1
ATOM 806 N N . GLU A 1 108 ? -16.483 -20.914 8.581 1.00 48.53 108 GLU A N 1
ATOM 807 C CA . GLU A 1 108 ? -16.087 -21.368 7.248 1.00 48.53 108 GLU A CA 1
ATOM 808 C C . GLU A 1 108 ? -14.858 -22.300 7.365 1.00 48.53 108 GLU A C 1
ATOM 810 O O . GLU A 1 108 ? -13.708 -21.928 7.135 1.00 48.53 108 GLU A O 1
ATOM 815 N N . VAL A 1 109 ? -15.069 -23.554 7.774 1.00 53.91 109 VAL A N 1
ATOM 816 C CA . VAL A 1 109 ? -14.048 -24.600 7.699 1.00 53.91 109 VAL A CA 1
ATOM 817 C C . VAL A 1 109 ? -13.996 -25.062 6.247 1.00 53.91 109 VAL A C 1
ATOM 819 O O . VAL A 1 109 ? -14.680 -26.007 5.845 1.00 53.91 109 VAL A O 1
ATOM 822 N N . LYS A 1 110 ? -13.161 -24.393 5.444 1.00 51.09 110 LYS A N 1
ATOM 823 C CA . LYS A 1 110 ? -12.771 -24.845 4.101 1.00 51.09 110 LYS A CA 1
ATOM 824 C C . LYS A 1 110 ? -12.200 -26.264 4.176 1.00 51.09 110 LYS A C 1
ATOM 826 O O . LYS A 1 110 ? -11.033 -26.471 4.502 1.00 51.09 110 LYS A O 1
ATOM 831 N N . LYS A 1 111 ? -13.019 -27.268 3.850 1.00 44.94 111 LYS A N 1
ATOM 832 C CA . LYS A 1 111 ? -12.556 -28.646 3.632 1.00 44.94 111 LYS A CA 1
ATOM 833 C C . LYS A 1 111 ? -11.760 -28.690 2.318 1.00 44.94 111 LYS A C 1
ATOM 835 O O . LYS A 1 111 ? -12.236 -28.162 1.314 1.00 44.94 111 LYS A O 1
ATOM 840 N N . PRO A 1 112 ? -10.567 -29.312 2.278 1.00 46.03 112 PRO A N 1
ATOM 841 C CA . PRO A 1 112 ? -9.739 -29.321 1.080 1.00 46.03 112 PRO A CA 1
ATOM 842 C C . PRO A 1 112 ? -10.402 -30.159 -0.019 1.00 46.03 112 PRO A C 1
ATOM 844 O O . PRO A 1 112 ? -10.595 -31.370 0.117 1.00 46.03 112 PRO A O 1
ATOM 847 N N . THR A 1 113 ? -10.739 -29.510 -1.131 1.00 46.56 113 THR A N 1
ATOM 848 C CA . THR A 1 113 ? -11.286 -30.154 -2.326 1.00 46.56 113 THR A CA 1
ATOM 849 C C . THR A 1 113 ? -10.250 -31.118 -2.907 1.00 46.56 113 THR A C 1
ATOM 851 O O . THR A 1 113 ? -9.178 -30.722 -3.368 1.00 46.56 113 THR A O 1
ATOM 854 N N . LYS A 1 114 ? -10.562 -32.416 -2.865 1.00 50.28 114 LYS A N 1
ATOM 855 C CA . LYS A 1 114 ? -9.722 -33.492 -3.403 1.00 50.28 114 LYS A CA 1
ATOM 856 C C . LYS A 1 114 ? -9.517 -33.295 -4.910 1.00 50.28 114 LYS A C 1
ATOM 858 O O . LYS A 1 114 ? -10.477 -33.258 -5.677 1.00 50.28 114 LYS A O 1
ATOM 863 N N . LYS A 1 115 ? -8.250 -33.207 -5.328 1.00 52.25 115 LYS A N 1
ATOM 864 C CA . LYS A 1 115 ? -7.812 -33.188 -6.731 1.00 52.25 115 LYS A CA 1
ATOM 865 C C . LYS A 1 115 ? -8.412 -34.386 -7.477 1.00 52.25 115 LYS A C 1
ATOM 867 O O . LYS A 1 115 ? -8.088 -35.532 -7.168 1.00 52.25 115 LYS A O 1
ATOM 872 N N . ARG A 1 116 ? -9.260 -34.137 -8.480 1.00 47.69 116 ARG A N 1
ATOM 873 C CA . ARG A 1 116 ? -9.653 -35.176 -9.441 1.00 47.69 116 ARG A CA 1
ATOM 874 C C . ARG A 1 116 ? -8.468 -35.427 -10.372 1.00 47.69 116 ARG A C 1
ATOM 876 O O . ARG A 1 116 ? -8.093 -34.561 -11.156 1.00 47.69 116 ARG A O 1
ATOM 883 N N . LEU A 1 117 ? -7.879 -36.616 -10.246 1.00 56.91 117 LEU A N 1
ATOM 884 C CA . LEU A 1 117 ? -6.960 -37.197 -11.220 1.00 56.91 117 LEU A CA 1
ATOM 885 C C . LEU A 1 117 ? -7.608 -37.156 -12.612 1.00 56.91 117 LEU A C 1
ATOM 887 O O . LEU A 1 117 ? -8.640 -37.795 -12.832 1.00 56.91 117 LEU A O 1
ATOM 891 N N . TYR A 1 118 ? -6.983 -36.460 -13.561 1.00 47.41 118 TYR A N 1
ATOM 892 C CA . TYR A 1 118 ? -7.292 -36.647 -14.974 1.00 47.41 118 TYR A CA 1
ATOM 893 C C . TYR A 1 118 ? -6.741 -38.001 -15.420 1.00 47.41 118 TYR A C 1
ATOM 895 O O . TYR A 1 118 ? -5.536 -38.255 -15.440 1.00 47.41 118 TYR A O 1
ATOM 903 N N . LYS A 1 119 ? -7.674 -38.896 -15.735 1.00 48.00 119 LYS A N 1
ATOM 904 C CA . LYS A 1 119 ? -7.436 -40.241 -16.240 1.00 48.00 119 LYS A CA 1
ATOM 905 C C . LYS A 1 119 ? -6.951 -40.133 -17.687 1.00 48.00 119 LYS A C 1
ATOM 907 O O . LYS A 1 119 ? -7.727 -39.817 -18.582 1.00 48.00 119 LYS A O 1
ATOM 912 N N . ARG A 1 120 ? -5.664 -40.417 -17.906 1.00 53.75 120 ARG A N 1
ATOM 913 C CA . ARG A 1 120 ? -5.115 -40.793 -19.217 1.00 53.75 120 ARG A CA 1
ATOM 914 C C . ARG A 1 120 ? -5.955 -41.935 -19.797 1.00 53.75 120 ARG A C 1
ATOM 916 O O . ARG A 1 120 ? -5.967 -43.023 -19.221 1.00 53.75 120 ARG A O 1
ATOM 923 N N . LYS A 1 121 ? -6.593 -41.722 -20.947 1.00 41.28 121 LYS A N 1
ATOM 924 C CA . LYS A 1 121 ? -6.826 -42.789 -21.930 1.00 41.28 121 LYS A CA 1
ATOM 925 C C . LYS A 1 121 ? -7.160 -42.184 -23.290 1.00 41.28 121 LYS A C 1
ATOM 927 O O . LYS A 1 121 ? -8.191 -41.549 -23.453 1.00 41.28 121 LYS A O 1
ATOM 932 N N . GLY A 1 122 ? -6.249 -42.387 -24.229 1.00 39.62 122 GLY A N 1
ATOM 933 C CA . GLY A 1 122 ? -6.342 -41.937 -25.612 1.00 39.62 122 GLY A CA 1
ATOM 934 C C . GLY A 1 122 ? -5.080 -42.344 -26.358 1.00 39.62 122 GLY A C 1
ATOM 935 O O . GLY A 1 122 ? -4.356 -41.498 -26.860 1.00 39.62 122 GLY A O 1
ATOM 936 N N . ALA A 1 123 ? -4.768 -43.638 -26.309 1.00 45.56 123 ALA A N 1
ATOM 937 C CA . ALA A 1 123 ? -3.859 -44.296 -27.233 1.00 45.56 123 ALA A CA 1
ATOM 938 C C . ALA A 1 123 ? -4.669 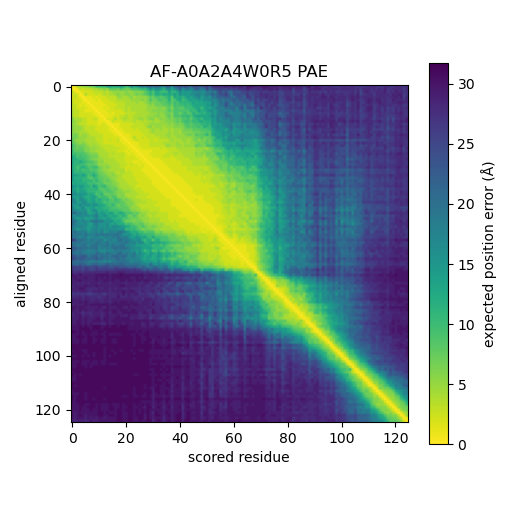-45.389 -27.935 1.00 45.56 123 ALA A C 1
ATOM 940 O O . ALA A 1 123 ? -5.463 -46.049 -27.255 1.00 45.56 123 ALA A O 1
ATOM 941 N N . GLN A 1 124 ? -4.359 -45.590 -29.221 1.00 47.62 124 GLN A N 1
ATOM 942 C CA . GLN A 1 124 ? -4.874 -46.598 -30.164 1.00 47.62 124 GLN A CA 1
ATOM 943 C C . GLN A 1 124 ? -6.176 -46.158 -30.864 1.00 47.62 124 GLN A C 1
ATOM 945 O O . GLN A 1 124 ? -7.131 -45.799 -30.184 1.00 47.62 124 GLN A O 1
ATOM 950 N N . LEU A 1 125 ? -6.279 -46.109 -32.197 1.00 40.62 125 LEU A N 1
ATOM 951 C CA . LEU A 1 125 ? -5.488 -46.677 -33.301 1.00 40.62 125 LEU A CA 1
ATOM 952 C C . LEU A 1 125 ? -5.338 -45.663 -34.442 1.00 40.62 125 LEU A C 1
ATOM 954 O O . LEU A 1 125 ? -6.265 -44.839 -34.602 1.00 40.62 125 LEU A O 1
#

Secondary structure (DSSP, 8-state):
-HHHHHHHHHHHHHHHHHHHHHHHHHHHHHHHHHHHHHHHHHHHHHHHHHHHHHHT-HHHHHHHHHHH-------HHHH-S-GGGSPPPPTT----TTS-TT-S---------------------

pLDDT: mean 76.12, std 18.21, range [39.62, 96.88]

Radius of gyration: 34.41 Å; Cα contacts (8 Å, |Δi|>4): 9; chains: 1; bounding box: 85×55×82 Å

Mean predicted aligned error: 19.03 Å

Foldseek 3Di:
DVVVVVVVVVVVVVVVVVVVVVVVVVVVVVVVVVVVVVVVVVVVVVVVVVVVCVCPPPVNVVVCCVVVVVDDDDDPCNVPVDPVPPDDDPDPPDPPPVPPPVPPDDDPPPDDDDDDDDDDDDDDD